Protein AF-A0A0M1JF26-F1 (afdb_monomer_lite)

Foldseek 3Di:
DDPDDDLVNVCVVVVHDSVVSVVVVVVVVVDADPPVPDDPVPDPLVDQKDKLVSLCVLLVHDSVVSVVVLVVVCVVDDPVRCPQKDKDWDADPVRDIDIMIMGGNVVSLVVSCVRDVNSSVVSVVVVVVVVCVVPVVVVVVVVVVVVVVVVVVVVVPPPPDPDD

Radius of gyration: 22.71 Å; chains: 1; bounding box: 82×40×47 Å

Structure (mmCIF, N/CA/C/O backbone):
data_AF-A0A0M1JF26-F1
#
_entry.id   AF-A0A0M1JF26-F1
#
loop_
_atom_site.group_PDB
_atom_site.id
_atom_site.type_symbol
_atom_site.label_atom_id
_atom_site.label_alt_id
_atom_site.label_comp_id
_atom_site.label_asym_id
_atom_site.label_entity_id
_atom_site.label_seq_id
_atom_site.pdbx_PDB_ins_code
_atom_site.Cartn_x
_atom_site.Cartn_y
_atom_site.Cartn_z
_atom_site.occupancy
_atom_site.B_iso_or_equiv
_atom_site.auth_seq_id
_atom_site.auth_comp_id
_atom_site.auth_asym_id
_atom_site.auth_atom_id
_atom_site.pdbx_PDB_model_num
ATOM 1 N N . MET A 1 1 ? 21.366 4.605 -17.438 1.00 43.69 1 MET A N 1
ATOM 2 C CA . MET A 1 1 ? 20.808 3.510 -16.603 1.00 43.69 1 MET A CA 1
ATOM 3 C C . MET A 1 1 ? 19.651 2.871 -17.360 1.00 43.69 1 MET A C 1
ATOM 5 O O . MET A 1 1 ? 18.866 3.614 -17.940 1.00 43.69 1 MET A O 1
ATOM 9 N N . LYS A 1 2 ? 19.556 1.537 -17.420 1.00 48.62 2 LYS A N 1
ATOM 10 C CA . LYS A 1 2 ? 18.462 0.857 -18.133 1.00 48.62 2 LYS A CA 1
ATOM 11 C C . LYS A 1 2 ? 17.131 1.202 -17.443 1.00 48.62 2 LYS A C 1
ATOM 13 O O . LYS A 1 2 ? 16.981 0.936 -16.257 1.00 48.62 2 LYS A O 1
ATOM 18 N N . LYS A 1 3 ? 16.205 1.860 -18.153 1.00 63.47 3 LYS A N 1
ATOM 19 C CA . LYS A 1 3 ? 14.887 2.287 -17.624 1.00 63.47 3 LYS A CA 1
ATOM 20 C C . LYS A 1 3 ? 13.810 1.203 -17.746 1.00 63.47 3 LYS A C 1
ATOM 22 O O . LYS A 1 3 ? 12.672 1.413 -17.341 1.00 63.47 3 LYS A O 1
ATOM 27 N N . THR A 1 4 ? 14.161 0.071 -18.344 1.00 77.44 4 THR A N 1
ATOM 28 C CA . THR A 1 4 ? 13.258 -1.033 -18.660 1.00 77.44 4 THR A CA 1
ATOM 29 C C . THR A 1 4 ? 13.918 -2.358 -18.305 1.00 77.44 4 THR A C 1
ATOM 31 O O . THR A 1 4 ? 15.142 -2.488 -18.361 1.00 77.44 4 THR A O 1
ATOM 34 N N . MET A 1 5 ? 13.092 -3.335 -17.946 1.00 85.38 5 MET A N 1
ATOM 35 C CA . MET A 1 5 ? 13.489 -4.709 -17.658 1.00 85.38 5 MET A CA 1
ATOM 36 C C . MET A 1 5 ? 12.796 -5.624 -18.668 1.00 85.38 5 MET A C 1
ATOM 38 O O . MET A 1 5 ? 11.619 -5.418 -18.970 1.00 85.38 5 MET A O 1
ATOM 42 N N . THR A 1 6 ? 13.518 -6.586 -19.240 1.00 93.00 6 THR A N 1
ATOM 43 C CA . THR A 1 6 ? 12.925 -7.573 -20.156 1.00 93.00 6 THR A CA 1
ATOM 44 C C . THR A 1 6 ? 12.181 -8.653 -19.369 1.00 93.00 6 THR A C 1
ATOM 46 O O . THR A 1 6 ? 12.430 -8.850 -18.182 1.00 93.00 6 THR A O 1
ATOM 49 N N . SER A 1 7 ? 11.281 -9.393 -20.024 1.00 91.69 7 SER A N 1
ATOM 50 C CA . SER A 1 7 ? 10.615 -10.541 -19.390 1.00 91.69 7 SER A CA 1
ATOM 51 C C . SER A 1 7 ? 11.601 -11.635 -18.967 1.00 91.69 7 SER A C 1
ATOM 53 O O . SER A 1 7 ? 11.355 -12.312 -17.975 1.00 91.69 7 SER A O 1
ATOM 55 N N . LEU A 1 8 ? 12.740 -11.762 -19.659 1.00 93.12 8 LEU A N 1
ATOM 56 C CA . LEU A 1 8 ? 13.811 -12.685 -19.283 1.00 93.12 8 LEU A CA 1
ATOM 57 C C . LEU A 1 8 ? 14.554 -12.216 -18.023 1.00 93.12 8 LEU A C 1
ATOM 59 O O . LEU A 1 8 ? 14.730 -12.995 -17.097 1.00 93.12 8 LEU A O 1
ATOM 63 N N . GLU A 1 9 ? 14.917 -10.931 -17.948 1.00 93.31 9 GLU A N 1
ATOM 64 C CA . GLU A 1 9 ? 15.537 -10.350 -16.745 1.00 93.31 9 GLU A CA 1
ATOM 65 C C . GLU A 1 9 ? 14.600 -10.440 -15.532 1.00 93.31 9 GLU A C 1
ATOM 67 O O . GLU A 1 9 ? 15.046 -10.685 -14.413 1.00 93.31 9 GLU A O 1
ATOM 72 N N . LEU A 1 10 ? 13.290 -10.277 -15.748 1.00 89.62 10 LEU A N 1
ATOM 73 C CA . LEU A 1 10 ? 12.284 -10.450 -14.704 1.00 89.62 10 LEU A CA 1
ATOM 74 C C . LEU A 1 10 ? 12.189 -11.916 -14.246 1.00 89.62 10 LEU A C 1
ATOM 76 O O . LEU A 1 10 ? 12.119 -12.165 -13.046 1.00 89.62 10 LEU A O 1
ATOM 80 N N . ALA A 1 11 ? 12.224 -12.880 -15.171 1.00 93.62 11 ALA A N 1
ATOM 81 C CA . ALA A 1 11 ? 12.231 -14.307 -14.844 1.00 93.62 11 ALA A CA 1
ATOM 82 C C . ALA A 1 11 ? 13.466 -14.698 -14.018 1.00 93.62 11 ALA A C 1
ATOM 84 O O . ALA A 1 11 ? 13.330 -15.335 -12.971 1.00 93.62 11 ALA A O 1
ATOM 85 N N . GLU A 1 12 ? 14.649 -14.228 -14.426 1.00 94.56 12 GLU A N 1
ATOM 86 C CA . GLU A 1 12 ? 15.904 -14.408 -13.687 1.00 94.56 12 GLU A CA 1
ATOM 87 C C . GLU A 1 12 ? 15.833 -13.796 -12.281 1.00 94.56 12 GLU A C 1
ATOM 89 O O . GLU A 1 12 ? 16.225 -14.437 -11.306 1.00 94.56 12 GLU A O 1
ATOM 94 N N . LEU A 1 13 ? 15.285 -12.582 -12.158 1.00 92.94 13 LEU A N 1
ATOM 95 C CA . LEU A 1 13 ? 15.131 -11.891 -10.877 1.00 92.94 13 LEU A CA 1
ATOM 96 C C . LEU A 1 13 ? 14.170 -12.620 -9.930 1.00 92.94 13 LEU A C 1
ATOM 98 O O . LEU A 1 13 ? 14.415 -12.689 -8.727 1.00 92.94 13 LEU A O 1
ATOM 102 N N . MET A 1 14 ? 13.060 -13.130 -10.463 1.00 89.75 14 MET A N 1
ATOM 103 C CA . MET A 1 14 ? 12.017 -13.793 -9.681 1.00 89.75 14 MET A CA 1
ATOM 104 C C . MET A 1 14 ? 12.310 -15.273 -9.408 1.00 89.75 14 MET A C 1
ATOM 106 O O . MET A 1 14 ? 11.621 -15.878 -8.587 1.00 89.75 14 MET A O 1
ATOM 110 N N . GLY A 1 15 ? 13.289 -15.867 -10.098 1.00 94.00 15 GLY A N 1
ATOM 111 C CA . GLY A 1 15 ? 13.520 -17.312 -10.074 1.00 94.00 15 GLY A CA 1
ATOM 112 C C . GLY A 1 15 ? 12.346 -18.107 -10.658 1.00 94.00 15 GLY A C 1
ATOM 113 O O . GLY A 1 15 ? 12.075 -19.215 -10.197 1.00 94.00 15 GLY A O 1
ATOM 114 N N . LYS A 1 16 ? 11.627 -17.522 -11.624 1.00 94.19 16 LYS A N 1
ATOM 115 C CA . LYS A 1 16 ? 10.481 -18.131 -12.314 1.00 94.19 16 LYS A CA 1
ATOM 116 C C . LYS A 1 16 ? 10.882 -18.643 -13.694 1.00 94.19 16 LYS A C 1
ATOM 118 O O . LYS A 1 16 ? 11.838 -18.152 -14.29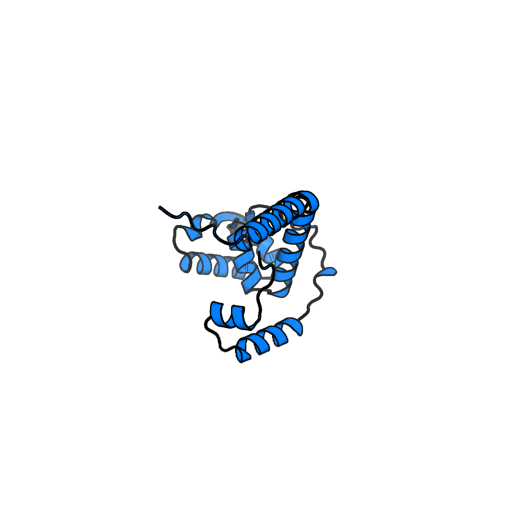1 1.00 94.19 16 LYS A O 1
ATOM 123 N N . ASP A 1 17 ? 10.113 -19.594 -14.216 1.00 97.12 17 ASP A N 1
ATOM 124 C CA . ASP A 1 17 ? 10.208 -19.969 -15.625 1.00 97.12 17 ASP A CA 1
ATOM 125 C C . ASP A 1 17 ? 9.764 -18.798 -16.522 1.00 97.12 17 ASP A C 1
ATOM 127 O O . ASP A 1 17 ? 8.849 -18.043 -16.176 1.00 97.12 17 ASP A O 1
ATOM 131 N N . HIS A 1 18 ? 10.426 -18.615 -17.667 1.00 96.12 18 HIS A N 1
ATOM 132 C CA . HIS A 1 18 ? 10.140 -17.487 -18.557 1.00 96.12 18 HIS A CA 1
ATOM 133 C C . HIS A 1 18 ? 8.728 -17.561 -19.152 1.00 96.12 18 HIS A C 1
ATOM 135 O O . HIS A 1 18 ? 8.069 -16.525 -19.248 1.00 96.12 18 HIS A O 1
ATOM 141 N N . ASP A 1 19 ? 8.227 -18.759 -19.463 1.00 96.75 19 ASP A N 1
ATOM 142 C CA . ASP A 1 19 ? 6.875 -18.943 -19.999 1.00 96.75 19 ASP A CA 1
ATOM 143 C C . ASP A 1 19 ? 5.812 -18.604 -18.944 1.00 96.75 19 ASP A C 1
ATOM 145 O O . ASP A 1 19 ? 4.766 -18.034 -19.264 1.00 96.75 19 ASP A O 1
ATOM 149 N N . GLU A 1 20 ? 6.093 -18.884 -17.665 1.00 94.62 20 GLU A N 1
ATOM 150 C CA . GLU A 1 20 ? 5.228 -18.471 -16.556 1.00 94.62 20 GLU A CA 1
ATOM 151 C C . GLU A 1 20 ? 5.138 -16.943 -16.474 1.00 94.62 20 GLU A C 1
ATOM 153 O O . GLU A 1 20 ? 4.044 -16.391 -16.369 1.00 94.62 20 GLU A O 1
ATOM 158 N N . VAL A 1 21 ? 6.278 -16.253 -16.591 1.00 93.69 21 VAL A N 1
ATOM 159 C CA . VAL A 1 21 ? 6.326 -14.786 -16.590 1.00 93.69 21 VAL A CA 1
ATOM 160 C C . VAL A 1 21 ? 5.571 -14.198 -17.781 1.00 93.69 21 VAL A C 1
ATOM 162 O O . VAL A 1 21 ? 4.839 -13.225 -17.611 1.00 93.69 21 VAL A O 1
ATOM 165 N N . LEU A 1 22 ? 5.712 -14.768 -18.981 1.00 93.31 22 LEU A N 1
ATOM 166 C CA . LEU A 1 22 ? 4.976 -14.304 -20.162 1.00 93.31 22 LEU A CA 1
ATOM 167 C C . LEU A 1 22 ? 3.463 -14.454 -19.984 1.00 93.31 22 LEU A C 1
ATOM 169 O O . LEU A 1 22 ? 2.724 -13.514 -20.272 1.00 93.31 22 LEU A O 1
ATOM 173 N N . ARG A 1 23 ? 3.011 -15.588 -19.442 1.00 93.25 23 ARG A N 1
ATOM 174 C CA . ARG A 1 23 ? 1.595 -15.815 -19.136 1.00 93.25 23 ARG A CA 1
ATOM 175 C C . ARG A 1 23 ? 1.065 -14.817 -18.104 1.00 93.25 23 ARG A C 1
ATOM 177 O O . ARG A 1 23 ? -0.003 -14.251 -18.316 1.00 93.25 23 ARG A O 1
ATOM 184 N N . ASP A 1 24 ? 1.810 -14.575 -17.025 1.00 89.06 24 ASP A N 1
ATOM 185 C CA . ASP A 1 24 ? 1.428 -13.606 -15.988 1.00 89.06 24 ASP A CA 1
ATOM 186 C C . ASP A 1 24 ? 1.322 -12.181 -16.579 1.00 89.06 24 ASP A C 1
ATOM 188 O O . ASP A 1 24 ? 0.410 -11.425 -16.238 1.00 89.06 24 ASP A O 1
ATOM 192 N N . ILE A 1 25 ? 2.226 -11.813 -17.500 1.00 87.62 25 ILE A N 1
ATOM 193 C CA . ILE A 1 25 ? 2.183 -10.531 -18.224 1.00 87.62 25 ILE A CA 1
ATOM 194 C C . ILE A 1 25 ? 0.941 -10.450 -19.114 1.00 87.62 25 ILE A C 1
ATOM 196 O O . ILE A 1 25 ? 0.258 -9.428 -19.105 1.00 87.62 25 ILE A O 1
ATOM 200 N N . GLU A 1 26 ? 0.637 -11.492 -19.886 1.00 87.94 26 GLU A N 1
ATOM 201 C CA . GLU A 1 26 ? -0.549 -11.516 -20.747 1.00 87.94 26 GLU A CA 1
ATOM 202 C C . GLU A 1 26 ? -1.842 -11.412 -19.935 1.00 87.94 26 GLU A C 1
ATOM 204 O O . GLU A 1 26 ? -2.720 -10.616 -20.271 1.00 87.94 26 GLU A O 1
ATOM 209 N N . GLU A 1 27 ? -1.949 -12.161 -18.837 1.00 86.50 27 GLU A N 1
ATOM 210 C CA . GLU A 1 27 ? -3.086 -12.077 -17.922 1.00 86.50 27 GLU A CA 1
ATOM 211 C C . GLU A 1 27 ? -3.237 -10.658 -17.367 1.00 86.50 27 GLU A C 1
ATOM 213 O O . GLU A 1 27 ? -4.339 -10.106 -17.378 1.00 86.50 27 GLU A O 1
ATOM 218 N N . TYR A 1 28 ? -2.131 -10.040 -16.952 1.00 82.25 28 TYR A N 1
ATOM 219 C CA . TYR A 1 28 ? -2.122 -8.669 -16.458 1.00 82.25 28 TYR A CA 1
ATOM 220 C C . TYR A 1 28 ? -2.536 -7.648 -17.524 1.00 82.25 28 TYR A C 1
ATOM 222 O O . TYR A 1 28 ? -3.298 -6.733 -17.239 1.00 82.25 28 TYR A O 1
ATOM 230 N N . LEU A 1 29 ? -2.074 -7.796 -18.767 1.00 80.94 29 LEU A N 1
ATOM 231 C CA . LEU A 1 29 ? -2.446 -6.887 -19.856 1.00 80.94 29 LEU A CA 1
ATOM 232 C C . LEU A 1 29 ? -3.923 -7.012 -20.249 1.00 80.94 29 LEU A C 1
ATOM 234 O O . LEU A 1 29 ? -4.504 -6.025 -20.703 1.00 80.94 29 LEU A O 1
ATOM 238 N N . ASN A 1 30 ? -4.513 -8.195 -20.068 1.00 79.31 30 ASN A N 1
ATOM 239 C CA . ASN A 1 30 ? -5.920 -8.469 -20.359 1.00 79.31 30 ASN A CA 1
ATOM 240 C C . ASN A 1 30 ? -6.877 -7.966 -19.262 1.00 79.31 30 ASN A C 1
ATOM 242 O O . ASN A 1 30 ? -8.044 -7.704 -19.555 1.00 79.31 30 ASN A O 1
ATOM 246 N N . HIS A 1 31 ? -6.399 -7.794 -18.028 1.00 69.88 31 HIS A N 1
ATOM 247 C CA . HIS A 1 31 ? -7.140 -7.152 -16.942 1.00 69.88 31 HIS A CA 1
ATOM 248 C C . HIS A 1 31 ? -6.810 -5.657 -16.931 1.00 69.88 31 HIS A C 1
ATOM 250 O O . HIS A 1 31 ? -5.847 -5.224 -16.312 1.00 69.88 31 HIS A O 1
ATOM 256 N N . GLN A 1 32 ? -7.574 -4.861 -17.679 1.00 62.50 32 GLN A N 1
ATOM 257 C CA . GLN A 1 32 ? -7.487 -3.403 -17.601 1.00 62.50 32 GLN A CA 1
ATOM 258 C C . GLN A 1 32 ? -8.811 -2.863 -17.084 1.00 62.50 32 GLN A C 1
ATOM 260 O O . GLN A 1 32 ? -9.727 -2.600 -17.865 1.00 62.50 32 GLN A O 1
ATOM 265 N N . GLU A 1 33 ? -8.918 -2.676 -15.774 1.00 64.62 33 GLU A N 1
ATOM 266 C CA . GLU A 1 33 ? -9.947 -1.788 -15.246 1.00 64.62 33 GLU A CA 1
ATOM 267 C C . GLU A 1 33 ? -9.567 -0.321 -15.517 1.00 64.62 33 GLU A C 1
ATOM 269 O O . GLU A 1 33 ? -8.425 0.108 -15.316 1.00 64.62 33 GLU A O 1
ATOM 274 N N . ASP A 1 34 ? -10.524 0.472 -16.013 1.00 65.94 34 ASP A N 1
ATOM 275 C CA . ASP A 1 34 ? -10.291 1.884 -16.328 1.00 65.94 34 ASP A CA 1
ATOM 276 C C . ASP A 1 34 ? -10.402 2.759 -15.072 1.00 65.94 34 ASP A C 1
ATOM 278 O O . ASP A 1 34 ? -11.410 3.408 -14.794 1.00 65.94 34 ASP A O 1
ATOM 282 N N . TYR A 1 35 ? -9.314 2.804 -14.308 1.00 73.88 35 TYR A N 1
ATOM 283 C CA . TYR A 1 35 ? -9.183 3.671 -13.137 1.00 73.88 35 TYR A CA 1
ATOM 284 C C . TYR A 1 35 ? -9.104 5.169 -13.474 1.00 73.88 35 TYR A C 1
ATOM 286 O O . TYR A 1 35 ? -9.141 5.997 -12.565 1.00 73.88 35 TYR A O 1
ATOM 294 N N . LYS A 1 36 ? -9.037 5.565 -14.758 1.00 63.09 36 LYS A N 1
ATOM 295 C CA . LYS A 1 36 ? -8.964 6.986 -15.146 1.00 63.09 36 LYS A CA 1
ATOM 296 C C . LYS A 1 36 ? -10.264 7.744 -14.898 1.00 63.09 36 LYS A C 1
ATOM 298 O O . LYS A 1 36 ? -10.229 8.970 -14.830 1.00 63.09 36 LYS A O 1
ATOM 303 N N . THR A 1 37 ? -11.395 7.047 -14.788 1.00 68.00 37 THR A N 1
ATOM 304 C CA . THR A 1 37 ? -12.704 7.677 -14.566 1.00 68.00 37 THR A CA 1
ATOM 305 C C . THR A 1 37 ? -13.078 7.793 -13.091 1.00 68.00 37 THR A C 1
ATOM 307 O O . THR A 1 37 ? -14.028 8.507 -12.772 1.00 68.00 37 THR A O 1
ATOM 310 N N . LYS A 1 38 ? -12.372 7.097 -12.186 1.00 74.12 38 LYS A N 1
ATOM 311 C CA . LYS A 1 38 ? -12.600 7.217 -10.742 1.00 74.12 38 LYS A CA 1
ATOM 312 C C . LYS A 1 38 ? -12.008 8.533 -10.237 1.00 74.12 38 LYS A C 1
ATOM 314 O O . LYS A 1 38 ? -10.859 8.871 -10.512 1.00 74.12 38 LYS A O 1
ATOM 319 N N . ASP A 1 39 ? -12.810 9.279 -9.484 1.00 79.75 39 ASP A N 1
ATOM 320 C CA . ASP A 1 39 ? -12.359 10.509 -8.845 1.00 79.75 39 ASP A CA 1
ATOM 321 C C . ASP A 1 39 ? -11.599 10.188 -7.553 1.00 79.75 39 ASP A C 1
ATOM 323 O O . ASP A 1 39 ? -12.182 9.884 -6.510 1.00 79.75 39 ASP A O 1
ATOM 327 N N . PHE A 1 40 ? -10.273 10.270 -7.636 1.00 82.19 40 PHE A N 1
ATOM 328 C CA . PHE A 1 40 ? -9.378 10.110 -6.495 1.00 82.19 40 PHE A CA 1
ATOM 329 C C . PHE A 1 40 ? -8.984 11.438 -5.839 1.00 82.19 40 PHE A C 1
ATOM 331 O O . PHE A 1 40 ? -8.187 11.430 -4.904 1.00 82.19 40 PHE A O 1
ATOM 338 N N . SER A 1 41 ? -9.528 12.578 -6.285 1.00 80.38 41 SER A N 1
ATOM 339 C CA . SER A 1 41 ? -9.155 13.904 -5.764 1.00 80.38 41 SER A CA 1
ATOM 340 C C . SER A 1 41 ? -9.429 14.067 -4.265 1.00 80.38 41 SER A C 1
ATOM 342 O O . SER A 1 41 ? -8.772 14.872 -3.605 1.00 80.38 41 SER A O 1
ATOM 344 N N . LYS A 1 42 ? -10.351 13.264 -3.714 1.00 83.19 42 LYS A N 1
ATOM 345 C CA . LYS A 1 42 ? -10.646 13.213 -2.278 1.00 83.19 42 LYS A CA 1
ATOM 346 C C . LYS A 1 42 ? -9.546 12.564 -1.431 1.00 83.19 42 LYS A C 1
ATOM 348 O O . LYS A 1 42 ? -9.490 12.830 -0.234 1.00 83.19 42 LYS A O 1
ATOM 353 N N . TYR A 1 43 ? -8.672 11.740 -2.014 1.00 81.94 43 TYR A N 1
ATOM 354 C CA . TYR A 1 43 ? -7.602 11.069 -1.276 1.00 81.94 43 TYR A CA 1
ATOM 355 C C . TYR A 1 43 ? -6.293 11.841 -1.401 1.00 81.94 43 TYR A C 1
ATOM 357 O O . TYR A 1 43 ? -5.817 12.141 -2.497 1.00 81.94 43 TYR A O 1
ATOM 365 N N . ASN A 1 44 ? -5.643 12.101 -0.268 1.00 76.62 44 ASN A N 1
ATOM 366 C CA . ASN A 1 44 ? -4.310 12.687 -0.276 1.00 76.62 44 ASN A CA 1
ATOM 367 C C . ASN A 1 44 ? -3.239 11.606 -0.491 1.00 76.62 44 ASN A C 1
ATOM 369 O O . ASN A 1 44 ? -2.528 11.227 0.436 1.00 76.62 44 ASN A O 1
ATOM 373 N N . LEU A 1 45 ? -3.090 11.133 -1.730 1.00 81.38 45 LEU A N 1
ATOM 374 C CA . LEU A 1 45 ? -2.088 10.118 -2.102 1.00 81.38 45 LEU A CA 1
ATOM 375 C C . LEU A 1 45 ? -0.631 10.603 -1.941 1.00 81.38 45 LEU A C 1
ATOM 377 O O . LEU A 1 45 ? 0.299 9.807 -2.028 1.00 81.38 45 LEU A O 1
ATOM 381 N N . GLN A 1 46 ? -0.429 11.903 -1.694 1.00 70.88 46 GLN A N 1
ATOM 382 C CA . GLN A 1 46 ? 0.872 12.506 -1.379 1.00 70.88 46 GLN A CA 1
ATOM 383 C C . GLN A 1 46 ? 1.194 12.480 0.116 1.00 70.88 46 GLN A C 1
ATOM 385 O O . GLN A 1 46 ? 2.313 12.811 0.517 1.00 70.88 46 GLN A O 1
ATOM 390 N N . ALA A 1 47 ? 0.222 12.132 0.961 1.00 75.50 47 ALA A N 1
ATOM 391 C CA . ALA A 1 47 ? 0.445 12.091 2.389 1.00 75.50 47 ALA A CA 1
ATOM 392 C C . ALA A 1 47 ? 1.485 11.007 2.721 1.00 75.50 47 ALA A C 1
ATOM 394 O O . ALA A 1 47 ? 1.386 9.871 2.247 1.00 75.50 47 ALA A O 1
ATOM 395 N N . PRO A 1 48 ? 2.466 11.308 3.590 1.00 78.88 48 PRO A N 1
ATOM 396 C CA . PRO A 1 48 ? 3.430 10.307 4.035 1.00 78.88 48 PRO A CA 1
ATOM 397 C C . PRO A 1 48 ? 2.770 9.181 4.837 1.00 78.88 48 PRO A C 1
ATOM 399 O O . PRO A 1 48 ? 3.403 8.148 5.053 1.00 78.88 48 PRO A O 1
ATOM 402 N N . PHE A 1 49 ? 1.521 9.382 5.273 1.00 87.31 49 PHE A N 1
ATOM 403 C CA . PHE A 1 49 ? 0.751 8.439 6.062 1.00 87.31 49 PHE A CA 1
ATOM 404 C C . PHE A 1 49 ? -0.701 8.355 5.590 1.00 87.31 49 PHE A C 1
ATOM 406 O O . PHE A 1 49 ? -1.249 9.349 5.123 1.00 87.31 49 PHE A O 1
ATOM 413 N N . MET A 1 50 ? -1.319 7.193 5.787 1.00 91.81 50 MET A N 1
ATOM 414 C CA . MET A 1 50 ? -2.735 6.939 5.530 1.00 91.81 50 MET A CA 1
ATOM 415 C C . MET A 1 50 ? -3.319 6.078 6.653 1.00 91.81 50 MET A C 1
ATOM 417 O O . MET A 1 50 ? -2.651 5.190 7.192 1.00 91.81 50 MET A O 1
ATOM 421 N N . THR A 1 51 ? -4.554 6.359 7.046 1.00 94.94 51 THR A N 1
ATOM 422 C CA . THR A 1 51 ? -5.283 5.606 8.068 1.00 94.94 51 THR A CA 1
ATOM 423 C C . THR A 1 51 ? -5.909 4.336 7.496 1.00 94.94 51 THR A C 1
ATOM 425 O O . THR A 1 51 ? -6.218 4.254 6.310 1.00 94.94 51 THR A O 1
ATOM 428 N N . SER A 1 52 ? -6.179 3.342 8.344 1.00 95.88 52 SER A N 1
ATOM 429 C CA . SER A 1 52 ? -6.890 2.131 7.916 1.00 95.88 52 SER A CA 1
ATOM 430 C C . SER A 1 52 ? -8.312 2.406 7.414 1.00 95.88 52 SER A C 1
ATOM 432 O O . SER A 1 52 ? -8.811 1.631 6.603 1.00 95.88 52 SER A O 1
ATOM 434 N N . LEU A 1 53 ? -8.946 3.506 7.842 1.00 94.06 53 LEU A N 1
ATOM 435 C CA . LEU A 1 53 ? -10.235 3.961 7.305 1.00 94.06 53 LEU A CA 1
ATOM 436 C C . LEU A 1 53 ? -10.097 4.508 5.883 1.00 94.06 53 LEU A C 1
ATOM 438 O O . LEU A 1 53 ? -10.848 4.094 5.008 1.00 94.06 53 LEU A O 1
ATOM 442 N N . GLU A 1 54 ? -9.114 5.375 5.638 1.00 93.12 54 GLU A N 1
ATOM 443 C CA . GLU A 1 54 ? -8.834 5.891 4.292 1.00 93.12 54 GLU A CA 1
ATOM 444 C C . GLU A 1 54 ? -8.454 4.758 3.331 1.00 93.12 54 GLU A C 1
ATOM 446 O O . GLU A 1 54 ? -8.926 4.744 2.201 1.00 93.12 54 GLU A O 1
ATOM 451 N N . ILE A 1 55 ? -7.672 3.767 3.784 1.00 94.19 55 ILE A N 1
ATOM 452 C CA . ILE A 1 55 ? -7.342 2.576 2.982 1.00 94.19 55 ILE A CA 1
ATOM 453 C C . ILE A 1 55 ? -8.607 1.771 2.666 1.00 94.19 55 ILE A C 1
ATOM 455 O O . ILE A 1 55 ? -8.797 1.354 1.525 1.00 94.19 55 ILE A O 1
ATOM 459 N N . ALA A 1 56 ? -9.476 1.545 3.657 1.00 95.00 56 ALA A N 1
ATOM 460 C CA . ALA A 1 56 ? -10.737 0.831 3.465 1.00 95.00 56 ALA A CA 1
ATOM 461 C C . ALA A 1 56 ? -11.641 1.539 2.450 1.00 95.00 56 ALA A C 1
ATOM 463 O O . ALA A 1 56 ? -12.180 0.901 1.551 1.00 95.00 56 ALA A O 1
ATOM 464 N N . GLU A 1 57 ? -11.742 2.863 2.540 1.00 93.12 57 GLU A N 1
ATOM 465 C CA . GLU A 1 57 ? -12.505 3.667 1.592 1.00 93.12 57 GLU A CA 1
ATOM 466 C C . GLU A 1 57 ? -11.870 3.672 0.194 1.00 93.12 57 GLU A C 1
ATOM 468 O O . GLU A 1 57 ? -12.585 3.578 -0.797 1.00 93.12 57 GLU A O 1
ATOM 473 N N . LEU A 1 58 ? -10.541 3.783 0.097 1.00 91.56 58 LEU A N 1
ATOM 474 C CA . LEU A 1 58 ? -9.790 3.789 -1.164 1.00 91.56 58 LEU A CA 1
ATOM 475 C C . LEU A 1 58 ? -9.924 2.467 -1.928 1.00 91.56 58 LEU A C 1
ATOM 477 O O . LEU A 1 58 ? -9.956 2.462 -3.154 1.00 91.56 58 LEU A O 1
ATOM 481 N N . THR A 1 59 ? -9.986 1.358 -1.195 1.00 91.56 59 THR A N 1
ATOM 482 C CA . THR A 1 59 ? -10.005 -0.009 -1.742 1.00 91.56 59 THR A CA 1
ATOM 483 C C . THR A 1 59 ? -11.405 -0.619 -1.766 1.00 91.56 59 THR A C 1
ATOM 485 O O . THR A 1 59 ? -11.556 -1.782 -2.125 1.00 91.56 59 THR A O 1
ATOM 488 N N . GLU A 1 60 ? -12.420 0.145 -1.345 1.00 92.19 60 GLU A N 1
ATOM 489 C CA . GLU A 1 60 ? -13.816 -0.295 -1.219 1.00 92.19 60 GLU A CA 1
ATOM 490 C C . GLU A 1 60 ? -13.983 -1.574 -0.362 1.00 92.19 60 GLU A C 1
ATOM 492 O O . GLU A 1 60 ? -14.960 -2.316 -0.483 1.00 92.19 60 GLU A O 1
ATOM 497 N N . LYS A 1 61 ? -13.038 -1.828 0.553 1.00 94.94 61 LYS A N 1
ATOM 498 C CA . LYS A 1 61 ? -13.032 -2.992 1.449 1.00 94.94 61 LYS A CA 1
ATOM 499 C C . LYS A 1 61 ? -13.663 -2.674 2.803 1.00 94.94 61 LYS A C 1
ATOM 501 O O . LYS A 1 61 ? -13.499 -1.571 3.325 1.00 94.94 61 LYS A O 1
ATOM 506 N N . PRO A 1 62 ? -14.309 -3.654 3.465 1.00 96.38 62 PRO A N 1
ATOM 507 C CA . PRO A 1 62 ? -14.759 -3.476 4.839 1.00 96.38 62 PRO A CA 1
ATOM 508 C C . PRO A 1 62 ? -13.585 -3.138 5.767 1.00 96.38 62 PRO A C 1
ATOM 510 O O . PRO A 1 62 ? -12.592 -3.865 5.808 1.00 96.38 62 PRO A O 1
ATOM 513 N N . HIS A 1 63 ? -13.719 -2.088 6.584 1.00 95.62 63 HIS A N 1
ATOM 514 C CA . HIS A 1 63 ? -12.654 -1.637 7.494 1.00 95.62 63 HIS A CA 1
ATOM 515 C C . HIS A 1 63 ? -12.113 -2.745 8.409 1.00 95.62 63 HIS A C 1
ATOM 517 O O . HIS A 1 63 ? -10.906 -2.847 8.617 1.00 95.62 63 HIS A O 1
ATOM 523 N N . LYS A 1 64 ? -12.990 -3.642 8.877 1.00 95.19 64 LYS A N 1
ATOM 524 C CA . LYS A 1 64 ? -12.612 -4.818 9.677 1.00 95.19 64 LYS A CA 1
ATOM 525 C C . LYS A 1 64 ? -11.622 -5.752 8.967 1.00 95.19 64 LYS A C 1
ATOM 527 O O . LYS A 1 64 ? -10.789 -6.360 9.629 1.00 95.19 64 LYS A O 1
ATOM 532 N N . GLU A 1 65 ? -11.720 -5.886 7.643 1.00 96.44 65 GLU A N 1
ATOM 533 C CA . GLU A 1 65 ? -10.791 -6.707 6.862 1.00 96.44 65 GLU A CA 1
ATOM 534 C C . GLU A 1 65 ? -9.444 -6.012 6.763 1.00 96.44 65 GLU A C 1
ATOM 536 O O . GLU A 1 65 ? -8.429 -6.632 7.043 1.00 96.44 65 GLU A O 1
ATOM 541 N N . VAL A 1 66 ? -9.446 -4.709 6.475 1.00 96.69 66 VAL A N 1
ATOM 542 C CA . VAL A 1 66 ? -8.216 -3.913 6.416 1.00 96.69 66 VAL A CA 1
ATOM 543 C C . VAL A 1 66 ? -7.476 -3.944 7.753 1.00 96.69 66 VAL A C 1
ATOM 545 O O . VAL A 1 66 ? -6.264 -4.121 7.768 1.00 96.69 66 VAL A O 1
ATOM 548 N N . VAL A 1 67 ? -8.183 -3.826 8.882 1.00 95.94 67 VAL A N 1
ATOM 549 C CA . VAL A 1 67 ? -7.589 -3.959 10.223 1.00 95.94 67 VAL A CA 1
ATOM 550 C C . VAL A 1 67 ? -6.938 -5.327 10.417 1.00 95.94 67 VAL A C 1
ATOM 552 O O . VAL A 1 67 ? -5.766 -5.384 10.778 1.00 95.94 67 VAL A O 1
ATOM 555 N N . ARG A 1 68 ? -7.660 -6.415 10.130 1.00 95.75 68 ARG A N 1
ATOM 556 C CA . ARG A 1 68 ? -7.122 -7.779 10.238 1.00 95.75 68 ARG A CA 1
ATOM 557 C C . ARG A 1 68 ? -5.878 -7.962 9.368 1.00 95.75 68 ARG A C 1
ATOM 559 O O . ARG A 1 68 ? -4.900 -8.568 9.791 1.00 95.75 68 ARG A O 1
ATOM 566 N N . ASP A 1 69 ? -5.913 -7.447 8.149 1.00 96.12 69 ASP A N 1
ATOM 567 C CA . ASP A 1 69 ? -4.830 -7.613 7.188 1.00 96.12 69 ASP A CA 1
ATOM 568 C C . ASP A 1 69 ? -3.602 -6.757 7.589 1.00 96.12 69 ASP A C 1
ATOM 570 O O . ASP A 1 69 ? -2.467 -7.194 7.410 1.00 96.12 69 ASP A O 1
ATOM 574 N N . ILE A 1 70 ? -3.798 -5.602 8.245 1.00 95.12 70 ILE A N 1
ATOM 575 C CA . ILE A 1 70 ? -2.721 -4.829 8.896 1.00 95.12 70 ILE A CA 1
ATOM 576 C C . ILE A 1 70 ? -2.108 -5.605 10.065 1.00 95.12 70 ILE A C 1
ATOM 578 O O . ILE A 1 70 ? -0.888 -5.624 10.214 1.00 95.12 70 ILE A O 1
ATOM 582 N N . GLU A 1 71 ? -2.928 -6.245 10.898 1.00 94.00 71 GLU A N 1
ATOM 583 C CA . GLU A 1 71 ? -2.445 -7.072 12.009 1.00 94.00 71 GLU A CA 1
ATOM 584 C C . GLU A 1 71 ? -1.623 -8.262 11.497 1.00 94.00 71 GLU A C 1
ATOM 586 O O . GLU A 1 71 ? -0.539 -8.524 12.016 1.00 94.00 71 GLU A O 1
ATOM 591 N N . ASN A 1 72 ? -2.073 -8.923 10.427 1.00 93.62 72 ASN A N 1
ATOM 592 C CA . ASN A 1 72 ? -1.307 -9.978 9.762 1.00 93.62 72 ASN A CA 1
ATOM 593 C C . ASN A 1 72 ? 0.014 -9.442 9.194 1.00 93.62 72 ASN A C 1
ATOM 595 O O . ASN A 1 72 ? 1.069 -10.025 9.439 1.00 93.62 72 ASN A O 1
ATOM 599 N N . LEU A 1 73 ? -0.014 -8.285 8.525 1.00 91.12 73 LEU A N 1
ATOM 600 C CA . LEU A 1 73 ? 1.192 -7.631 8.016 1.00 91.12 73 LEU A CA 1
ATOM 601 C C . LEU A 1 73 ? 2.188 -7.325 9.148 1.00 91.12 73 LEU A C 1
ATOM 603 O O . LEU A 1 73 ? 3.390 -7.519 8.987 1.00 91.12 73 LEU A O 1
ATOM 607 N N . MET A 1 74 ? 1.718 -6.895 10.322 1.00 89.25 74 MET A N 1
ATOM 608 C CA . MET A 1 74 ? 2.578 -6.681 11.493 1.00 89.25 74 MET A CA 1
ATOM 609 C C . MET A 1 74 ? 3.249 -7.966 11.995 1.00 89.25 74 MET A C 1
ATOM 611 O O . MET A 1 74 ? 4.353 -7.885 12.531 1.00 89.25 74 MET A O 1
ATOM 615 N N . LEU A 1 75 ? 2.600 -9.124 11.844 1.00 89.62 75 LEU A N 1
ATOM 616 C CA . LEU A 1 75 ? 3.154 -10.427 12.229 1.00 89.62 75 LEU A CA 1
ATOM 617 C C . LEU A 1 75 ? 4.199 -10.932 11.227 1.00 89.62 75 LEU A C 1
ATOM 619 O O . LEU A 1 75 ? 5.164 -11.582 11.625 1.00 89.62 75 LEU A O 1
ATOM 623 N N . GLU A 1 76 ? 4.011 -10.639 9.941 1.00 88.19 76 GLU A N 1
ATOM 624 C CA . GLU A 1 76 ? 4.927 -11.040 8.868 1.00 88.19 76 GLU A CA 1
ATOM 625 C C . GLU A 1 76 ? 6.182 -10.159 8.803 1.00 88.19 76 GLU A C 1
ATOM 627 O O . GLU A 1 76 ? 7.269 -10.615 8.435 1.00 88.19 76 GLU A O 1
ATOM 632 N N . LEU A 1 77 ? 6.052 -8.882 9.165 1.00 85.69 77 LEU A N 1
ATOM 633 C CA . LEU A 1 77 ? 7.148 -7.927 9.111 1.00 85.69 77 LEU A CA 1
ATOM 634 C C . LEU A 1 77 ? 8.134 -8.102 10.269 1.00 85.69 77 LEU A C 1
ATOM 636 O O . LEU A 1 77 ? 7.775 -8.279 11.431 1.00 85.69 77 LEU A O 1
ATOM 640 N N . SER A 1 78 ? 9.424 -7.927 9.965 1.00 81.19 78 SER A N 1
ATOM 641 C CA . SER A 1 78 ? 10.431 -7.776 11.017 1.00 81.19 78 SER A CA 1
ATOM 642 C C . SER A 1 78 ? 10.109 -6.550 11.893 1.00 81.19 78 SER A C 1
ATOM 644 O O . SER A 1 78 ? 9.600 -5.550 11.373 1.00 81.19 78 SER A O 1
ATOM 646 N N . PRO A 1 79 ? 10.486 -6.532 13.187 1.00 76.44 79 PRO A N 1
ATOM 647 C CA . PRO A 1 79 ? 10.214 -5.390 14.065 1.00 76.44 79 PRO A CA 1
ATOM 648 C C . PRO A 1 79 ? 10.729 -4.046 13.527 1.00 76.44 79 PRO A C 1
ATOM 650 O O . PRO A 1 79 ? 10.120 -3.008 13.765 1.00 76.44 79 PRO A O 1
ATOM 653 N N . LYS A 1 80 ? 11.834 -4.054 12.763 1.00 73.25 80 LYS A N 1
ATOM 654 C CA . LYS A 1 80 ? 12.379 -2.854 12.106 1.00 73.25 80 LYS A CA 1
ATOM 655 C C . LYS A 1 80 ? 11.480 -2.350 10.974 1.00 73.25 80 LYS A C 1
ATOM 657 O O . LYS A 1 80 ? 11.370 -1.145 10.781 1.00 73.25 80 LYS A O 1
ATOM 662 N N . SER A 1 81 ? 10.840 -3.259 10.245 1.00 72.44 81 SER A N 1
ATOM 663 C CA . SER A 1 81 ? 9.934 -2.937 9.139 1.00 72.44 81 SER A CA 1
ATOM 664 C C . SER A 1 81 ? 8.552 -2.487 9.633 1.00 72.44 81 SER A C 1
ATOM 666 O O . SER A 1 81 ? 7.893 -1.700 8.961 1.00 72.44 81 SER A O 1
ATOM 668 N N . ALA A 1 82 ? 8.135 -2.913 10.831 1.00 73.94 82 ALA A N 1
ATOM 669 C CA . ALA A 1 82 ? 6.860 -2.531 11.446 1.00 73.94 82 ALA A CA 1
ATOM 670 C C . ALA A 1 82 ? 6.827 -1.092 12.018 1.00 73.94 82 ALA A C 1
ATOM 672 O O . ALA A 1 82 ? 5.758 -0.597 12.370 1.00 73.94 82 ALA A O 1
ATOM 673 N N . VAL A 1 83 ? 7.966 -0.383 12.079 1.00 76.69 83 VAL A N 1
ATOM 674 C CA . VAL A 1 83 ? 8.085 0.991 12.631 1.00 76.69 83 VAL A CA 1
ATOM 675 C C . VAL A 1 83 ? 7.174 2.007 11.920 1.00 76.69 83 VAL A C 1
ATOM 677 O O . VAL A 1 83 ? 6.818 3.038 12.492 1.00 76.69 83 VAL A O 1
ATOM 680 N N . GLY A 1 84 ? 6.764 1.718 10.683 1.00 85.12 84 GLY A N 1
ATOM 681 C CA . GLY A 1 84 ? 5.847 2.554 9.908 1.00 85.12 84 GLY A CA 1
ATOM 682 C C . GLY A 1 84 ? 4.369 2.461 10.308 1.00 85.12 84 GLY A C 1
ATOM 683 O O . GLY A 1 84 ? 3.566 3.149 9.682 1.00 85.12 84 GLY A O 1
ATOM 684 N N . ILE A 1 85 ? 4.000 1.641 11.303 1.00 90.31 85 ILE A N 1
ATOM 685 C CA . ILE A 1 85 ? 2.611 1.424 11.741 1.00 90.31 85 ILE A CA 1
ATOM 686 C C . ILE A 1 85 ? 2.400 2.031 13.130 1.00 90.31 85 ILE A C 1
ATOM 688 O O . ILE A 1 85 ? 3.124 1.725 14.076 1.00 90.31 85 ILE A O 1
ATOM 692 N N . LYS A 1 86 ? 1.374 2.874 13.274 1.00 91.44 86 LYS A N 1
ATOM 693 C CA . LYS A 1 86 ? 0.945 3.442 14.561 1.00 91.44 86 LYS A CA 1
ATOM 694 C C . LYS A 1 86 ? -0.481 3.024 14.880 1.00 91.44 86 LYS A C 1
ATOM 696 O O . LYS A 1 86 ? -1.337 3.030 13.999 1.00 91.44 86 LYS A O 1
ATOM 701 N N . THR A 1 87 ? -0.745 2.714 16.144 1.00 91.62 87 THR A N 1
ATOM 702 C CA . THR A 1 87 ? -2.100 2.462 16.640 1.00 91.62 87 THR A CA 1
ATOM 703 C C . THR A 1 87 ? -2.833 3.777 16.903 1.00 91.62 87 THR A C 1
ATOM 705 O O . THR A 1 87 ? -2.254 4.768 17.350 1.00 91.62 87 THR A O 1
ATOM 708 N N . ALA A 1 88 ? -4.125 3.783 16.611 1.00 92.19 88 ALA A N 1
ATOM 709 C CA . ALA A 1 88 ? -5.049 4.888 16.802 1.00 92.19 88 ALA A CA 1
ATOM 710 C C . ALA A 1 88 ? -6.451 4.336 17.116 1.00 92.19 88 ALA A C 1
ATOM 712 O O . ALA A 1 88 ? -6.665 3.129 17.251 1.00 92.19 88 ALA A O 1
ATOM 713 N N . SER A 1 89 ? -7.429 5.224 17.258 1.00 92.12 89 SER A N 1
ATOM 714 C CA . SER A 1 89 ? -8.828 4.843 17.440 1.00 92.12 89 SER A CA 1
ATOM 715 C C . SER A 1 89 ? -9.750 5.954 16.971 1.00 92.12 89 SER A C 1
ATOM 717 O O . SER A 1 89 ? -9.368 7.121 17.051 1.00 92.12 89 SER A O 1
ATOM 719 N N . TYR A 1 90 ? -10.969 5.601 16.586 1.00 90.56 90 TYR A N 1
ATOM 720 C CA . TYR A 1 90 ? -12.035 6.547 16.261 1.00 90.56 90 TYR A CA 1
ATOM 721 C C . TYR A 1 90 ? -13.324 6.171 16.999 1.00 90.56 90 TYR A C 1
ATOM 723 O O . TYR A 1 90 ? -13.399 5.101 17.607 1.00 90.56 90 TYR A O 1
ATOM 731 N N . GLN A 1 91 ? -14.307 7.069 16.995 1.00 92.31 91 GLN A N 1
ATOM 732 C CA . GLN A 1 91 ? -15.659 6.765 17.458 1.00 92.31 91 GLN A CA 1
ATOM 733 C C . GLN A 1 91 ? -16.553 6.507 16.250 1.00 92.31 91 GLN A C 1
ATOM 735 O O . GLN A 1 91 ? -16.542 7.300 15.309 1.00 92.31 91 GLN A O 1
ATOM 740 N N . ASP A 1 92 ? -17.291 5.400 16.271 1.00 89.00 92 ASP A N 1
ATOM 741 C CA . ASP A 1 92 ? -18.309 5.119 15.263 1.00 89.00 92 ASP A CA 1
ATOM 742 C C . ASP A 1 92 ? -19.569 5.983 15.471 1.00 89.00 92 ASP A C 1
ATOM 744 O O . ASP A 1 92 ? -19.690 6.737 16.440 1.00 89.00 92 ASP A O 1
ATOM 748 N N . GLU A 1 93 ? -20.536 5.855 14.563 1.00 89.56 93 GLU A N 1
ATOM 749 C CA . GLU A 1 93 ? -21.818 6.575 14.626 1.00 89.56 93 GLU A CA 1
ATOM 750 C C . GLU A 1 93 ? -22.645 6.240 15.881 1.00 89.56 93 GLU A C 1
ATOM 752 O O . GLU A 1 93 ? -23.519 7.009 16.277 1.00 89.56 93 GLU A O 1
ATOM 757 N N . SER A 1 94 ? -22.363 5.107 16.529 1.00 91.44 94 SER A N 1
ATOM 758 C CA . SER A 1 94 ? -22.994 4.673 17.780 1.00 91.44 94 SER A CA 1
ATOM 759 C C . SER A 1 94 ? -22.234 5.153 19.027 1.00 91.44 94 SER A C 1
ATOM 761 O O . SER A 1 94 ? -22.658 4.874 20.149 1.00 91.44 94 SER A O 1
ATOM 763 N N . GLY A 1 95 ? -21.121 5.875 18.853 1.00 90.56 95 GLY A N 1
ATOM 764 C CA . GLY A 1 95 ? -20.253 6.361 19.925 1.00 90.56 95 GLY A CA 1
ATOM 765 C C . GLY A 1 95 ? -19.268 5.321 20.469 1.00 90.56 95 GLY A C 1
ATOM 766 O O . GLY A 1 95 ? -18.565 5.601 21.446 1.00 90.56 95 GLY A O 1
ATOM 767 N N . ASN A 1 96 ? -19.176 4.134 19.864 1.00 91.12 96 ASN A N 1
ATOM 768 C CA . ASN A 1 96 ? -18.235 3.106 20.296 1.00 91.12 96 ASN A CA 1
ATOM 769 C C . ASN A 1 96 ? -16.827 3.427 19.811 1.00 91.12 96 ASN A C 1
ATOM 771 O O . ASN A 1 96 ? -16.612 3.869 18.685 1.00 91.12 96 ASN A O 1
ATOM 775 N N . LYS A 1 97 ? -15.839 3.143 20.661 1.00 91.50 97 LYS A N 1
ATOM 776 C CA . LYS A 1 97 ? -14.430 3.290 20.307 1.00 91.50 97 LYS A CA 1
ATOM 777 C C . LYS A 1 97 ? -13.974 2.096 19.466 1.00 91.50 97 LYS A C 1
ATOM 779 O O . LYS A 1 97 ? -13.904 0.979 19.974 1.00 91.50 97 LYS A O 1
ATOM 784 N N . CYS A 1 98 ? -13.594 2.352 18.222 1.00 91.00 98 CYS A N 1
ATOM 785 C CA . CYS A 1 98 ? -13.105 1.353 17.279 1.00 91.00 98 CYS A CA 1
ATOM 786 C C . CYS A 1 98 ? -11.588 1.501 17.049 1.00 91.00 98 CYS A C 1
ATOM 788 O O . CYS A 1 98 ? -11.075 2.629 17.040 1.00 91.00 98 CYS A O 1
ATOM 790 N N . PRO A 1 99 ? -10.846 0.389 16.882 1.00 91.94 99 PRO A N 1
ATOM 791 C CA . PRO A 1 99 ? -9.416 0.431 16.591 1.00 91.94 99 PRO A CA 1
ATOM 792 C C . PRO A 1 99 ? -9.158 0.995 15.191 1.00 91.94 99 PRO A C 1
ATOM 794 O O . PRO A 1 99 ? -9.931 0.780 14.263 1.00 91.94 99 PRO A O 1
ATOM 797 N N . MET A 1 100 ? -8.049 1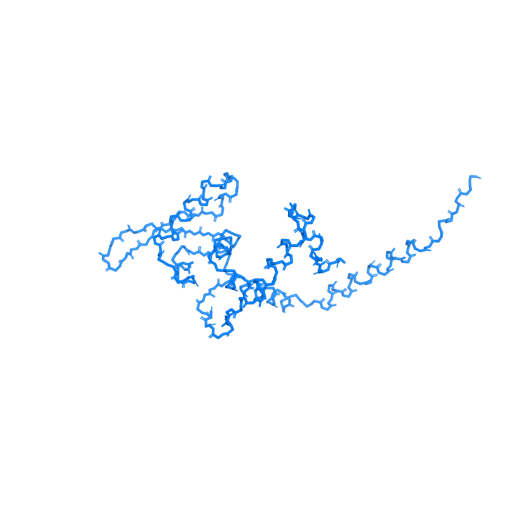.710 15.030 1.00 94.75 100 MET A N 1
ATOM 798 C CA . MET A 1 100 ? -7.586 2.243 13.750 1.00 94.75 100 MET A CA 1
ATOM 799 C C . MET A 1 100 ? -6.061 2.196 13.709 1.00 94.75 100 MET A C 1
ATOM 801 O O . MET A 1 100 ? -5.409 2.228 14.749 1.00 94.75 100 MET A O 1
ATOM 805 N N . TYR A 1 101 ? -5.485 2.155 12.514 1.00 95.38 101 TYR A N 1
ATOM 806 C CA . TYR A 1 101 ? -4.038 2.206 12.327 1.00 95.38 101 TYR A CA 1
ATOM 807 C C . TYR A 1 101 ? -3.666 3.338 11.383 1.00 95.38 101 TYR A C 1
ATOM 809 O O . TYR A 1 101 ? -4.470 3.727 10.541 1.00 95.38 101 TYR A O 1
ATOM 817 N N . VAL A 1 102 ? -2.451 3.856 11.528 1.00 93.88 102 VAL A N 1
ATOM 818 C CA . VAL A 1 102 ? -1.848 4.848 10.636 1.00 93.88 102 VAL A CA 1
ATOM 819 C C . VAL A 1 102 ? -0.574 4.247 10.064 1.00 93.88 102 VAL A C 1
ATOM 821 O O . VAL A 1 102 ? 0.326 3.883 10.822 1.00 93.88 102 VAL A O 1
ATOM 824 N N . LEU A 1 103 ? -0.516 4.116 8.744 1.00 93.38 103 LEU A N 1
ATOM 825 C CA . LEU A 1 103 ? 0.559 3.453 8.012 1.00 93.38 103 LEU A CA 1
ATOM 826 C C . LEU A 1 103 ? 1.330 4.475 7.190 1.00 93.38 103 LEU A C 1
ATOM 828 O O . LEU A 1 103 ? 0.726 5.384 6.629 1.00 93.38 103 LEU A O 1
ATOM 832 N N . ASN A 1 104 ? 2.649 4.323 7.081 1.00 90.75 104 ASN A N 1
ATOM 833 C CA . ASN A 1 104 ? 3.441 5.111 6.138 1.00 90.75 104 ASN A CA 1
ATOM 834 C C . ASN A 1 104 ? 3.175 4.706 4.674 1.00 90.75 104 ASN A C 1
ATOM 836 O O . ASN A 1 104 ? 2.553 3.677 4.403 1.00 90.75 104 ASN A O 1
ATOM 840 N N . ASN A 1 105 ? 3.688 5.504 3.735 1.00 85.19 105 ASN A N 1
ATOM 841 C CA . ASN A 1 105 ? 3.529 5.280 2.297 1.00 85.19 105 ASN A CA 1
ATOM 842 C C . ASN A 1 105 ? 3.939 3.889 1.814 1.00 85.19 105 ASN A C 1
ATOM 844 O O . ASN A 1 105 ? 3.194 3.267 1.066 1.00 85.19 105 ASN A O 1
ATOM 848 N N . THR A 1 106 ? 5.073 3.369 2.278 1.00 86.88 106 THR A N 1
ATOM 849 C CA . THR A 1 106 ? 5.522 2.025 1.913 1.00 86.88 106 THR A CA 1
ATOM 850 C C . THR A 1 106 ? 4.503 0.966 2.324 1.00 86.88 106 THR A C 1
ATOM 852 O O . THR A 1 106 ? 4.169 0.101 1.525 1.00 86.88 106 THR A O 1
ATOM 855 N N . LEU A 1 107 ? 3.989 1.027 3.552 1.00 91.06 107 LEU A N 1
ATOM 856 C CA . LEU A 1 107 ? 3.158 -0.040 4.103 1.00 91.06 107 LEU A CA 1
ATOM 857 C C . LEU A 1 107 ? 1.720 -0.010 3.588 1.00 91.06 107 LEU A C 1
ATOM 859 O O . LEU A 1 107 ? 1.164 -1.073 3.314 1.00 91.06 107 LEU A O 1
ATOM 863 N N . TRP A 1 108 ? 1.116 1.172 3.416 1.00 92.19 108 TRP A N 1
ATOM 864 C CA . TRP A 1 108 ? -0.224 1.222 2.826 1.00 92.19 108 TRP A CA 1
ATOM 865 C C . TRP A 1 108 ? -0.200 0.846 1.338 1.00 92.19 108 TRP A C 1
ATOM 867 O O . TRP A 1 108 ? -1.096 0.131 0.895 1.00 92.19 108 TRP A O 1
ATOM 877 N N . LEU A 1 109 ? 0.848 1.217 0.584 1.00 90.31 109 LEU A N 1
ATOM 878 C CA . LEU A 1 109 ? 1.014 0.782 -0.811 1.00 90.31 109 LEU A CA 1
ATOM 879 C C . LEU A 1 109 ? 1.186 -0.736 -0.924 1.00 90.31 109 LEU A C 1
ATOM 881 O O . LEU A 1 109 ? 0.628 -1.341 -1.841 1.00 90.31 109 LEU A O 1
ATOM 885 N N . THR A 1 110 ? 1.908 -1.366 0.009 1.00 90.94 110 THR A N 1
ATOM 886 C CA . THR A 1 110 ? 2.027 -2.832 0.065 1.00 90.94 110 THR A CA 1
ATOM 887 C C . THR A 1 110 ? 0.659 -3.499 0.212 1.00 90.94 110 THR A C 1
ATOM 889 O O . THR A 1 110 ? 0.367 -4.438 -0.524 1.00 90.94 110 THR A O 1
ATOM 892 N N . LEU A 1 111 ? -0.204 -2.992 1.101 1.00 93.00 111 LEU A N 1
ATOM 893 C CA . LEU A 1 111 ? -1.560 -3.531 1.272 1.00 93.00 111 LEU A CA 1
ATOM 894 C C . LEU A 1 111 ? -2.418 -3.340 0.022 1.00 93.00 111 LEU A C 1
ATOM 896 O O . LEU A 1 111 ? -3.004 -4.304 -0.463 1.00 93.00 111 LEU A O 1
ATOM 900 N N . VAL A 1 112 ? -2.458 -2.121 -0.528 1.00 91.62 112 VAL A N 1
ATOM 901 C CA . VAL A 1 112 ? -3.251 -1.825 -1.733 1.00 91.62 112 VAL A CA 1
ATOM 902 C C . VAL A 1 112 ? -2.815 -2.714 -2.899 1.00 91.62 112 VAL A C 1
ATOM 904 O O . VAL A 1 112 ? -3.666 -3.270 -3.583 1.00 91.62 112 VAL A O 1
ATOM 907 N N . SER A 1 113 ? -1.508 -2.943 -3.064 1.00 89.75 113 SER A N 1
ATOM 908 C CA . SER A 1 113 ? -0.965 -3.832 -4.103 1.00 89.75 113 SER A CA 1
ATOM 909 C C . SER A 1 113 ? -1.412 -5.289 -3.965 1.00 89.75 113 SER A C 1
ATOM 911 O O . SER A 1 113 ? -1.499 -5.994 -4.969 1.00 89.75 113 SER A O 1
ATOM 913 N N . GLY A 1 114 ? -1.686 -5.747 -2.740 1.00 89.44 114 GLY A N 1
ATOM 914 C CA . GLY A 1 114 ? -2.229 -7.079 -2.475 1.00 89.44 114 GLY A CA 1
ATOM 915 C C . GLY A 1 114 ? -3.739 -7.189 -2.703 1.00 89.44 114 GLY A C 1
ATOM 916 O O . GLY A 1 114 ? -4.230 -8.286 -2.957 1.00 89.44 114 GLY A O 1
ATOM 917 N N . TYR A 1 115 ? -4.476 -6.078 -2.624 1.00 90.81 115 TYR A N 1
ATOM 918 C CA . TYR A 1 115 ? -5.927 -6.059 -2.829 1.00 90.81 115 TYR A CA 1
ATOM 919 C C . TYR A 1 115 ? -6.312 -5.841 -4.285 1.00 90.81 115 TYR A C 1
ATOM 921 O O . TYR A 1 115 ? -7.195 -6.528 -4.789 1.00 90.81 115 TYR A O 1
ATOM 929 N N . ASP A 1 116 ? -5.661 -4.878 -4.932 1.00 88.56 116 ASP A N 1
ATOM 930 C CA . ASP A 1 116 ? -6.044 -4.385 -6.243 1.00 88.56 116 ASP A CA 1
ATOM 931 C C . ASP A 1 116 ? -4.804 -3.916 -7.011 1.00 88.56 116 ASP A C 1
ATOM 933 O O . ASP A 1 116 ? -4.199 -2.868 -6.745 1.00 88.56 116 ASP A O 1
ATOM 937 N N . LYS A 1 117 ? -4.400 -4.747 -7.972 1.00 85.38 117 LYS A N 1
ATOM 938 C CA . LYS A 1 117 ? -3.198 -4.523 -8.778 1.00 85.38 117 LYS A CA 1
ATOM 939 C C . LYS A 1 117 ? -3.364 -3.331 -9.719 1.00 85.38 117 LYS A C 1
ATOM 941 O O . LYS A 1 117 ? -2.389 -2.618 -9.960 1.00 85.38 117 LYS A O 1
ATOM 946 N N . ASP A 1 118 ? -4.572 -3.101 -10.228 1.00 85.56 118 ASP A N 1
ATOM 947 C CA . ASP A 1 118 ? -4.846 -2.017 -11.167 1.00 85.56 118 ASP A CA 1
ATOM 948 C C . ASP A 1 118 ? -4.896 -0.665 -10.453 1.00 85.56 118 ASP A C 1
ATOM 950 O O . ASP A 1 118 ? -4.255 0.289 -10.908 1.00 85.56 118 ASP A O 1
ATOM 954 N N . LEU A 1 119 ? -5.552 -0.601 -9.291 1.00 87.62 119 LEU A N 1
ATOM 955 C CA . LEU A 1 119 ? -5.521 0.569 -8.417 1.00 87.62 119 LEU 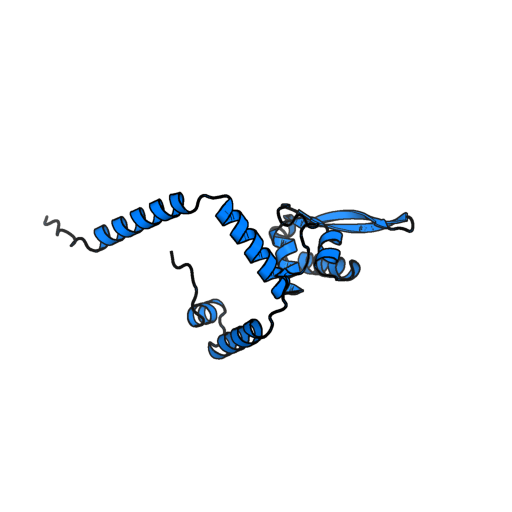A CA 1
ATOM 956 C C . LEU A 1 119 ? -4.086 0.897 -7.998 1.00 87.62 119 LEU A C 1
ATOM 958 O O . LEU A 1 119 ? -3.655 2.045 -8.120 1.00 87.62 119 LEU A O 1
ATOM 962 N N . SER A 1 120 ? -3.320 -0.106 -7.555 1.00 88.81 120 SER A N 1
ATOM 963 C CA . SER A 1 120 ? -1.914 0.086 -7.190 1.00 88.81 120 SER A CA 1
ATOM 964 C C . SER A 1 120 ? -1.105 0.644 -8.363 1.00 88.81 120 SER A C 1
ATOM 966 O O . SER A 1 120 ? -0.444 1.676 -8.215 1.00 88.81 120 SER A O 1
ATOM 968 N N . ARG A 1 121 ? -1.219 0.050 -9.563 1.00 86.12 121 ARG A N 1
ATOM 969 C CA . ARG A 1 121 ? -0.571 0.570 -10.779 1.00 86.12 121 ARG A CA 1
ATOM 970 C C . ARG A 1 121 ? -0.948 2.027 -11.032 1.00 86.12 121 ARG A C 1
ATOM 972 O O . ARG A 1 121 ? -0.063 2.833 -11.325 1.00 86.12 121 ARG A O 1
ATOM 979 N N . TRP A 1 122 ? -2.235 2.362 -10.962 1.00 87.44 122 TRP A N 1
ATOM 980 C CA . TRP A 1 122 ? -2.711 3.719 -11.215 1.00 87.44 122 TRP A CA 1
ATOM 981 C C . TRP A 1 122 ? -2.100 4.720 -10.222 1.00 87.44 122 TRP A C 1
ATOM 983 O O . TRP A 1 122 ? -1.551 5.737 -10.652 1.00 87.44 122 TRP A O 1
ATOM 993 N N . ILE A 1 123 ? -2.087 4.393 -8.924 1.00 88.25 123 ILE A N 1
ATOM 994 C CA . ILE A 1 123 ? -1.463 5.217 -7.875 1.00 88.25 123 ILE A CA 1
ATOM 995 C C . ILE A 1 123 ? 0.033 5.406 -8.157 1.00 88.25 123 ILE A C 1
ATOM 997 O O . ILE A 1 123 ? 0.530 6.533 -8.150 1.00 88.25 123 ILE A O 1
ATOM 1001 N N . PHE A 1 124 ? 0.757 4.324 -8.458 1.00 86.38 124 PHE A N 1
ATOM 1002 C CA . PHE A 1 124 ? 2.182 4.393 -8.794 1.00 86.38 124 PHE A CA 1
ATOM 1003 C C . PHE A 1 124 ? 2.449 5.285 -10.013 1.00 86.38 124 PHE A C 1
ATOM 1005 O O . PHE A 1 124 ? 3.396 6.080 -10.011 1.00 86.38 124 PHE A O 1
ATOM 1012 N N . GLN A 1 125 ? 1.619 5.179 -11.052 1.00 84.56 125 GLN A N 1
ATOM 1013 C CA . GLN A 1 125 ? 1.734 5.991 -12.258 1.00 84.56 125 GLN A CA 1
ATOM 1014 C C . GLN A 1 125 ? 1.474 7.477 -11.970 1.00 84.56 125 GLN A C 1
ATOM 1016 O O . GLN A 1 125 ? 2.236 8.325 -12.442 1.00 84.56 125 GLN A O 1
ATOM 1021 N N . ASP A 1 126 ? 0.441 7.796 -11.187 1.00 85.31 126 ASP A N 1
ATOM 1022 C CA . ASP A 1 126 ? 0.110 9.160 -10.761 1.00 85.31 126 ASP A CA 1
ATOM 1023 C C . ASP A 1 126 ? 1.248 9.783 -9.936 1.00 85.31 126 ASP A C 1
ATOM 1025 O O . ASP A 1 126 ? 1.748 10.858 -10.280 1.00 85.31 126 ASP A O 1
ATOM 1029 N N . MET A 1 127 ? 1.746 9.070 -8.921 1.00 83.06 127 MET A N 1
ATOM 1030 C CA . MET A 1 127 ? 2.884 9.514 -8.108 1.00 83.06 127 MET A CA 1
ATOM 1031 C C . MET A 1 127 ? 4.132 9.755 -8.965 1.00 83.06 127 MET A C 1
ATOM 1033 O O . MET A 1 127 ? 4.781 10.794 -8.838 1.00 83.06 127 MET A O 1
ATOM 1037 N N . THR A 1 128 ? 4.448 8.840 -9.886 1.00 82.69 128 THR A N 1
ATOM 1038 C CA . THR A 1 128 ? 5.607 8.973 -10.783 1.00 82.69 128 THR A CA 1
ATOM 1039 C C . THR A 1 128 ? 5.472 10.187 -11.698 1.00 82.69 128 THR A C 1
ATOM 1041 O O . THR A 1 128 ? 6.429 10.941 -11.874 1.00 82.69 128 THR A O 1
ATOM 1044 N N . ASN A 1 129 ? 4.289 10.405 -12.277 1.00 82.62 129 ASN A N 1
ATOM 1045 C CA . ASN A 1 129 ? 4.034 11.550 -13.149 1.00 82.62 129 ASN A CA 1
ATOM 1046 C C . ASN A 1 129 ? 4.163 12.877 -12.395 1.00 82.62 129 ASN A C 1
ATOM 1048 O O . ASN A 1 129 ? 4.709 13.834 -12.938 1.00 82.62 129 ASN A O 1
ATOM 1052 N N . ARG A 1 130 ? 3.734 12.931 -11.130 1.00 77.19 130 ARG A N 1
ATOM 1053 C CA . ARG A 1 130 ? 3.898 14.121 -10.282 1.00 77.19 130 ARG A CA 1
ATOM 1054 C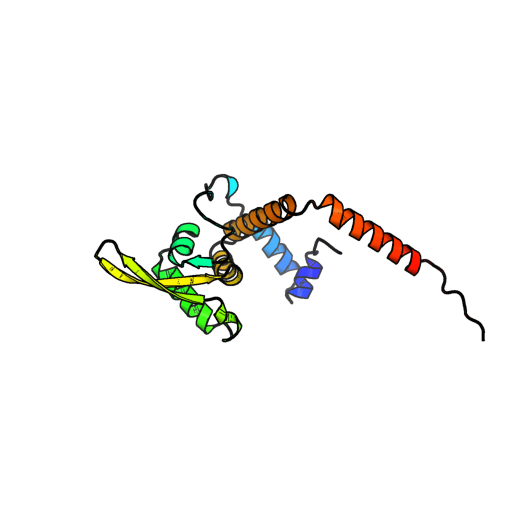 C . ARG A 1 130 ? 5.350 14.386 -9.922 1.00 77.19 130 ARG A C 1
ATOM 1056 O O . ARG A 1 130 ? 5.777 15.530 -10.001 1.00 77.19 130 ARG A O 1
ATOM 1063 N N . VAL A 1 131 ? 6.121 13.349 -9.584 1.00 77.50 131 VAL A N 1
ATOM 1064 C CA . VAL A 1 131 ? 7.569 13.489 -9.360 1.00 77.50 131 VAL A CA 1
ATOM 1065 C C . VAL A 1 131 ? 8.250 14.016 -10.625 1.00 77.50 131 VAL A C 1
ATOM 1067 O O . VAL A 1 131 ? 9.016 14.969 -10.542 1.00 77.50 131 VAL A O 1
ATOM 1070 N N . ARG A 1 132 ? 7.914 13.475 -11.804 1.00 73.25 132 ARG A N 1
ATOM 1071 C CA . ARG A 1 132 ? 8.423 13.975 -13.095 1.00 73.25 132 ARG A CA 1
ATOM 1072 C C . ARG A 1 132 ? 8.021 15.417 -13.401 1.00 73.25 132 ARG A C 1
ATOM 1074 O O . ARG A 1 132 ? 8.764 16.097 -14.085 1.00 73.25 132 ARG A O 1
ATOM 1081 N N . ALA A 1 133 ? 6.858 15.868 -12.941 1.00 77.88 133 ALA A N 1
ATOM 1082 C CA . ALA A 1 133 ? 6.430 17.255 -13.113 1.00 77.88 133 ALA A CA 1
ATOM 1083 C C . ALA A 1 133 ? 7.085 18.211 -12.097 1.00 77.88 133 ALA A C 1
ATOM 1085 O O . ALA A 1 133 ? 7.238 19.393 -12.383 1.00 77.88 133 ALA A O 1
ATOM 1086 N N . ALA A 1 134 ? 7.443 17.719 -10.905 1.00 70.62 134 ALA A N 1
ATOM 1087 C CA . ALA A 1 134 ? 8.050 18.512 -9.833 1.00 70.62 134 ALA A CA 1
ATOM 1088 C C . ALA A 1 134 ? 9.574 18.666 -9.976 1.00 70.62 134 ALA A C 1
ATOM 1090 O O . ALA A 1 134 ? 10.131 19.680 -9.560 1.00 70.62 134 ALA A O 1
ATOM 1091 N N . TYR A 1 135 ? 10.247 17.670 -10.554 1.00 62.59 135 TYR A N 1
ATOM 1092 C CA . TYR A 1 135 ? 11.644 17.761 -10.961 1.00 62.59 135 TYR A CA 1
ATOM 1093 C C . TYR A 1 135 ? 11.677 18.060 -12.453 1.00 62.59 135 TYR A C 1
ATOM 1095 O O . TYR A 1 135 ? 11.250 17.217 -13.231 1.00 62.59 135 TYR A O 1
ATOM 1103 N N . ASP A 1 136 ? 12.181 19.231 -12.844 1.00 61.28 136 ASP A N 1
ATOM 1104 C CA . ASP A 1 136 ? 12.402 19.586 -14.248 1.00 61.28 136 ASP A CA 1
ATOM 1105 C C . ASP A 1 136 ? 13.423 18.605 -14.855 1.00 61.28 136 ASP A C 1
ATOM 1107 O O . ASP A 1 136 ? 14.644 18.752 -14.722 1.00 61.28 136 ASP A O 1
ATOM 1111 N N . HIS A 1 137 ? 12.895 17.501 -15.387 1.00 54.75 137 HIS A N 1
ATOM 1112 C CA . HIS A 1 137 ? 13.634 16.297 -15.760 1.00 54.75 137 HIS A CA 1
ATOM 1113 C C . HIS A 1 137 ? 14.694 16.612 -16.823 1.00 54.75 137 HIS A C 1
ATOM 1115 O O . HIS A 1 137 ? 15.762 16.000 -16.816 1.00 54.75 137 HIS A O 1
ATOM 1121 N N . ASP A 1 138 ? 14.450 17.649 -17.630 1.00 55.78 138 ASP A N 1
ATOM 1122 C CA . ASP A 1 138 ? 15.339 18.155 -18.673 1.00 55.78 138 ASP A CA 1
ATOM 1123 C C . ASP A 1 138 ? 16.742 18.492 -18.143 1.00 55.78 138 ASP A C 1
ATOM 1125 O O . ASP A 1 138 ? 17.738 18.229 -18.815 1.00 55.78 138 ASP A O 1
ATOM 1129 N N . THR A 1 139 ? 16.864 19.002 -16.910 1.00 61.16 139 THR A N 1
ATOM 1130 C CA . THR A 1 139 ? 18.177 19.408 -16.371 1.00 61.16 139 THR A CA 1
ATOM 1131 C C . THR A 1 139 ? 18.977 18.218 -15.837 1.00 61.16 139 THR A C 1
ATOM 1133 O O . THR A 1 139 ? 20.179 18.113 -16.070 1.00 61.16 139 THR A O 1
ATOM 1136 N N . ALA A 1 140 ? 18.329 17.298 -15.118 1.00 58.47 140 ALA A N 1
ATOM 1137 C CA . ALA A 1 140 ? 19.010 16.138 -14.540 1.00 58.47 140 ALA A CA 1
ATOM 1138 C C . ALA A 1 140 ? 19.345 15.079 -15.602 1.00 58.47 140 ALA A C 1
ATOM 1140 O O . ALA A 1 140 ? 20.389 14.431 -15.525 1.00 58.47 140 ALA A O 1
ATOM 1141 N N . GLU A 1 141 ? 18.477 14.918 -16.601 1.00 61.28 141 GLU A N 1
ATOM 1142 C CA . GLU A 1 141 ? 18.669 13.985 -17.707 1.00 61.28 141 GLU A CA 1
ATOM 1143 C C . GLU A 1 141 ? 19.771 14.461 -18.656 1.00 61.28 141 GLU A C 1
ATOM 1145 O O . GLU A 1 141 ? 20.660 13.673 -18.965 1.00 61.28 141 GLU A O 1
ATOM 1150 N N . SER A 1 142 ? 19.809 15.761 -18.977 1.00 67.00 142 SER A N 1
ATOM 1151 C CA . SER A 1 142 ? 20.911 16.381 -19.725 1.00 67.00 142 SER A CA 1
ATOM 1152 C C . SER A 1 142 ? 22.276 16.137 -19.066 1.00 67.00 142 SER A C 1
ATOM 1154 O O . SER A 1 142 ? 23.231 15.747 -19.734 1.00 67.00 142 SER A O 1
ATOM 1156 N N . ILE A 1 143 ? 22.367 16.304 -17.741 1.00 69.75 143 ILE A N 1
ATOM 1157 C CA . ILE A 1 143 ? 23.610 16.072 -16.989 1.00 69.75 143 ILE A CA 1
ATOM 1158 C C . ILE A 1 143 ? 24.004 14.588 -17.004 1.00 69.75 143 ILE A C 1
ATOM 1160 O O . ILE A 1 143 ? 25.185 14.260 -17.107 1.00 69.75 143 ILE A O 1
ATOM 1164 N N . LEU A 1 144 ? 23.034 13.678 -16.890 1.00 64.50 144 LEU A N 1
ATOM 1165 C CA . LEU A 1 144 ? 23.296 12.238 -16.891 1.00 64.50 144 LEU A CA 1
ATOM 1166 C C . LEU A 1 144 ? 23.696 11.710 -18.273 1.00 64.50 144 LEU A C 1
ATOM 1168 O O . LEU A 1 144 ? 24.553 10.829 -18.338 1.00 64.50 144 LEU A O 1
ATOM 1172 N N . GLU A 1 145 ? 23.106 12.229 -19.351 1.00 74.44 145 GLU A N 1
ATOM 1173 C CA . GLU A 1 145 ? 23.503 11.908 -20.727 1.00 74.44 145 GLU A CA 1
ATOM 1174 C C . GLU A 1 145 ? 24.925 12.401 -21.016 1.00 74.44 145 GLU A C 1
ATOM 1176 O O . GLU A 1 145 ? 25.767 11.610 -21.440 1.00 74.44 145 GLU A O 1
ATOM 1181 N N . ASP A 1 146 ? 25.242 13.647 -20.652 1.00 76.62 146 ASP A N 1
ATOM 1182 C CA . ASP A 1 146 ? 26.583 14.222 -20.822 1.00 76.62 146 ASP A CA 1
ATOM 1183 C C . ASP A 1 146 ? 27.657 13.449 -20.025 1.00 76.62 146 ASP A C 1
ATOM 1185 O O . ASP A 1 146 ? 28.767 13.207 -20.505 1.00 76.62 146 ASP A O 1
ATOM 1189 N N . LEU A 1 147 ? 27.329 12.982 -18.814 1.00 73.69 147 LEU A N 1
ATOM 1190 C CA . LEU A 1 147 ? 28.214 12.120 -18.020 1.00 73.69 147 LEU A CA 1
ATOM 1191 C C . LEU A 1 147 ? 28.395 10.726 -18.637 1.00 73.69 147 LEU A C 1
ATOM 1193 O O . LEU A 1 147 ? 29.491 10.159 -18.575 1.00 73.69 147 LEU A O 1
ATOM 1197 N N . PHE A 1 148 ? 27.342 10.156 -19.221 1.00 76.62 148 PHE A N 1
ATOM 1198 C CA . PHE A 1 148 ? 27.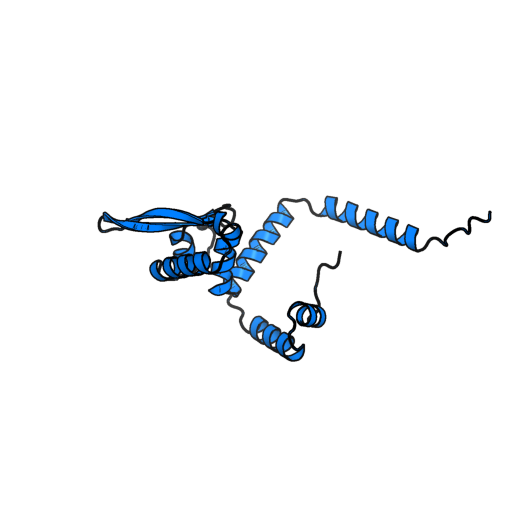393 8.834 -19.841 1.00 76.62 148 PHE A CA 1
ATOM 1199 C C . PHE A 1 148 ? 28.249 8.837 -21.113 1.00 76.62 148 PHE A C 1
ATOM 1201 O O . PHE A 1 148 ? 29.082 7.942 -21.282 1.00 76.62 148 PHE A O 1
ATOM 1208 N N . ASP A 1 149 ? 28.118 9.867 -21.950 1.00 78.31 149 ASP A N 1
ATOM 1209 C CA . ASP A 1 149 ? 28.909 10.021 -23.173 1.00 78.31 149 ASP A CA 1
ATOM 1210 C C . ASP A 1 149 ? 30.396 10.227 -22.868 1.00 78.31 149 ASP A C 1
ATOM 1212 O O . ASP A 1 149 ? 31.240 9.528 -23.435 1.00 78.31 149 ASP A O 1
ATOM 1216 N N . LYS A 1 150 ? 30.727 11.073 -21.882 1.00 75.75 150 LYS A N 1
ATOM 1217 C CA . LYS A 1 150 ? 32.111 11.244 -21.397 1.00 75.75 150 LYS A CA 1
ATOM 1218 C C . LYS A 1 150 ? 32.719 9.930 -20.916 1.00 75.75 150 LYS A C 1
ATOM 1220 O O . LYS A 1 150 ? 33.837 9.583 -21.288 1.00 75.75 150 LYS A O 1
ATOM 1225 N N . THR A 1 151 ? 31.955 9.152 -20.151 1.00 72.44 151 THR A N 1
ATOM 1226 C CA . THR A 1 151 ? 32.410 7.844 -19.657 1.00 72.44 151 THR A CA 1
ATOM 1227 C C . THR A 1 151 ? 32.625 6.854 -20.813 1.00 72.44 151 THR A C 1
ATOM 1229 O O . THR A 1 151 ? 33.573 6.069 -20.805 1.00 72.44 151 THR A O 1
ATOM 1232 N N . LEU A 1 152 ? 31.774 6.883 -21.842 1.00 68.19 152 LEU A N 1
ATOM 1233 C CA . LEU A 1 152 ? 31.918 6.043 -23.034 1.00 68.19 152 LEU A CA 1
ATOM 1234 C C . LEU A 1 152 ? 33.135 6.417 -23.886 1.00 68.19 152 LEU A C 1
ATOM 1236 O O . LEU A 1 152 ? 33.758 5.524 -24.462 1.00 68.19 152 LEU A O 1
ATOM 1240 N N . GLU A 1 153 ? 33.476 7.700 -23.987 1.00 78.56 153 GLU A N 1
ATOM 1241 C CA . GLU A 1 153 ? 34.689 8.159 -24.672 1.00 78.56 153 GLU A CA 1
ATOM 1242 C C . GLU A 1 153 ? 35.956 7.721 -23.933 1.00 78.56 153 GLU A C 1
ATOM 1244 O O . GLU A 1 153 ? 36.874 7.182 -24.555 1.00 78.56 153 GLU A O 1
ATOM 1249 N N . GLU A 1 154 ? 35.973 7.844 -22.605 1.00 75.81 154 GLU A N 1
ATOM 1250 C CA . GLU A 1 154 ? 37.073 7.368 -21.759 1.00 75.81 154 GLU A CA 1
ATOM 1251 C C . GLU A 1 154 ? 37.285 5.850 -21.876 1.00 75.81 154 GLU A C 1
ATOM 1253 O O . GLU A 1 154 ? 38.422 5.376 -21.894 1.00 75.81 154 GLU A O 1
ATOM 1258 N N . LEU A 1 155 ? 36.205 5.076 -22.026 1.00 59.94 155 LEU A N 1
ATOM 1259 C CA . LEU A 1 155 ? 36.269 3.625 -22.235 1.00 59.94 155 LEU A CA 1
ATOM 1260 C C . LEU A 1 155 ? 36.708 3.226 -23.655 1.00 59.94 155 LEU A C 1
ATOM 1262 O O . LEU A 1 155 ? 37.209 2.116 -23.846 1.00 59.94 155 LEU A O 1
ATOM 1266 N N . LYS A 1 156 ? 36.522 4.104 -24.650 1.00 66.75 156 LYS A N 1
ATOM 1267 C CA . LYS A 1 156 ? 36.953 3.900 -26.046 1.00 66.75 156 LYS A CA 1
ATOM 1268 C C . LYS A 1 156 ? 38.375 4.398 -26.309 1.00 66.75 156 LYS A C 1
ATOM 1270 O O . LYS A 1 156 ? 38.963 4.020 -27.324 1.00 66.75 156 LYS A O 1
ATOM 1275 N N . ALA A 1 157 ? 38.933 5.225 -25.426 1.00 66.38 157 ALA A N 1
ATOM 1276 C CA . ALA A 1 157 ? 40.310 5.678 -25.535 1.00 66.38 157 ALA A CA 1
ATOM 1277 C C . ALA A 1 157 ? 41.273 4.476 -25.399 1.00 66.38 157 ALA A C 1
ATOM 1279 O O . ALA A 1 157 ? 41.200 3.728 -24.419 1.00 66.38 157 ALA A O 1
ATOM 1280 N N . PRO A 1 158 ? 42.186 4.241 -26.363 1.00 59.25 158 PRO A N 1
ATOM 1281 C CA . PRO A 1 158 ? 43.158 3.164 -26.245 1.00 59.25 158 PRO A CA 1
ATOM 1282 C C . PRO A 1 158 ? 44.051 3.443 -25.037 1.00 59.25 158 PRO A C 1
ATOM 1284 O O . PRO A 1 158 ? 44.649 4.514 -24.945 1.00 59.25 158 PRO A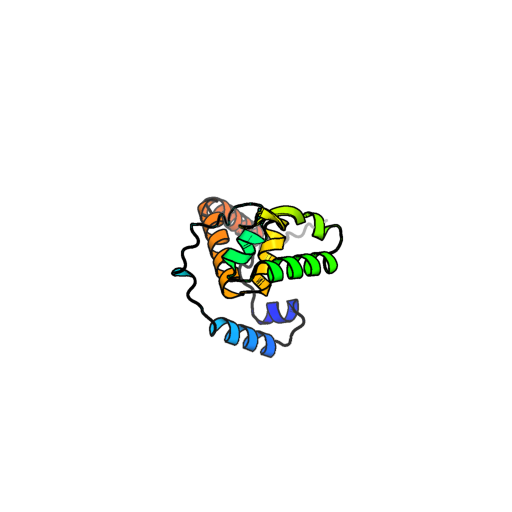 O 1
ATOM 1287 N N . LYS A 1 159 ? 44.145 2.478 -24.111 1.00 56.06 159 LYS A N 1
ATOM 1288 C CA . LYS A 1 159 ? 45.059 2.560 -22.965 1.00 56.06 159 LYS A CA 1
ATOM 1289 C C . LYS A 1 159 ? 46.465 2.810 -23.500 1.00 56.06 159 LYS A C 1
ATOM 1291 O O . LYS A 1 159 ? 47.078 1.904 -24.068 1.00 56.06 159 LYS A O 1
ATOM 1296 N N . SER A 1 160 ? 46.959 4.035 -23.350 1.00 51.28 160 SER A N 1
ATOM 1297 C CA . SER A 1 160 ? 48.345 4.361 -23.638 1.00 51.28 160 SER A CA 1
ATOM 1298 C C . SER A 1 160 ? 49.208 3.459 -22.763 1.00 51.28 160 SER A C 1
ATOM 1300 O O . SER A 1 160 ? 49.130 3.478 -21.536 1.00 51.28 160 SER A O 1
ATOM 1302 N N . GLN A 1 161 ? 49.981 2.593 -23.417 1.00 48.22 161 GLN A N 1
ATOM 1303 C CA . GLN A 1 161 ? 51.002 1.792 -22.765 1.00 48.22 161 GLN A CA 1
ATOM 1304 C C . GLN A 1 161 ? 51.988 2.755 -22.103 1.00 48.22 161 GLN A C 1
ATOM 1306 O O . GLN A 1 161 ? 52.787 3.404 -22.774 1.00 48.22 161 GLN A O 1
ATOM 1311 N N . THR A 1 162 ? 51.928 2.867 -20.782 1.00 44.88 162 THR A N 1
ATOM 1312 C CA . THR A 1 162 ? 53.039 3.396 -19.996 1.00 44.88 162 THR A CA 1
ATOM 1313 C C . THR A 1 162 ? 54.142 2.341 -20.009 1.00 44.88 162 THR A C 1
ATOM 1315 O O . THR A 1 162 ? 54.094 1.379 -19.242 1.00 44.88 162 THR A O 1
ATOM 1318 N N . SER A 1 163 ? 55.096 2.487 -20.930 1.00 43.09 163 SER A N 1
ATOM 1319 C CA . SER A 1 163 ? 56.396 1.821 -20.856 1.00 43.09 163 SER A CA 1
ATOM 1320 C C . SER A 1 163 ? 57.197 2.395 -19.686 1.00 43.09 163 SER A C 1
ATOM 1322 O O . SER A 1 163 ? 57.286 3.614 -19.536 1.00 43.09 163 SER A O 1
ATOM 1324 N N . HIS A 1 164 ? 57.726 1.485 -18.866 1.00 41.91 164 HIS A N 1
ATOM 1325 C CA . HIS A 1 164 ? 58.792 1.722 -17.893 1.00 41.91 164 HIS A CA 1
ATOM 1326 C C . HIS A 1 164 ? 60.081 2.218 -18.550 1.00 41.91 164 HIS A C 1
ATOM 1328 O O . HIS A 1 164 ? 60.333 1.823 -19.713 1.00 41.91 164 HIS A O 1
#

Sequence (164 aa):
MKKTMTSLELAELMGKDHDEVLRDIEEYLNHQEDYKTKDFSKYNLQAPFMTSLEIAELTEKPHKEVVRDIENLMLELSPKSAVGIKTASYQDESGNKCPMYVLNNTLWLTLVSGYDKDLSRWIFQDMTNRVRAAYDHDTAESILEDLFDKTLEELKAPKSQTSH

pLDDT: mean 82.21, std 13.23, range [41.91, 97.12]

Secondary structure (DSSP, 8-state):
------HHHHHHHHT--HHHHHHHHHHHHH----GGGS--TTS-TT-SEEEHHHHHHHTT--HHHHHHHHHHHHHHS-TTGGGGEEEEEEE-TTS-EEEEEEEEHHHHHHHHHHH-HHHHHHHHHHHHHHHHHHTTHHHHHHHHHHHHHHHHHHHHS-------